Protein AF-A0A0L8IA08-F1 (afdb_monomer_lite)

Organism: Octopus bimaculoides (NCBI:txid37653)

Sequence (81 aa):
LAQTNLQSMTAILCMRRLGWLGEVRRMDDHRIAKQLLYGELAQGKRPRGRPKLRYKDTCKTSLSKCEVDVCTWEGRAEDRT

Radius of gyration: 15.73 Å; chains: 1; bounding box: 40×46×36 Å

Secondary structure (DSSP, 8-state):
-----PPPHHHHHHHHHHHHHHHHHHS-TTSHHHHHHH---SS-PPPSSS----HHHHHHHHHHHTT--TTTHHHHHH---

pLDDT: mean 83.71, std 11.71, range [44.31, 95.94]

Foldseek 3Di:
DDDDPDDDPLLVVLVVLLVVVLVLLQDDCVDPSVCQLPPDPPDDDDDPDDDDDRSVNVNVVSCVVVVHDPVCSSVVSNDPD

Structure (mmCIF, N/CA/C/O backbone):
data_AF-A0A0L8IA08-F1
#
_entry.id   AF-A0A0L8IA08-F1
#
loop_
_atom_site.group_PDB
_atom_site.id
_atom_site.type_symbol
_atom_site.label_atom_id
_atom_site.label_alt_id
_atom_site.label_comp_id
_atom_site.label_asym_id
_atom_site.label_entity_id
_atom_site.label_seq_id
_atom_site.pdbx_PDB_ins_code
_atom_site.Cartn_x
_atom_site.Cartn_y
_atom_site.Cartn_z
_atom_site.occupancy
_atom_site.B_iso_or_equiv
_atom_site.auth_seq_id
_atom_site.auth_comp_id
_atom_site.auth_asym_id
_atom_site.auth_atom_id
_atom_site.pdbx_PDB_model_num
ATOM 1 N N . LEU A 1 1 ? 22.516 27.944 -2.932 1.00 44.31 1 LEU A N 1
ATOM 2 C CA . LEU A 1 1 ? 22.539 26.701 -2.127 1.00 44.31 1 LEU A CA 1
ATOM 3 C C . LEU A 1 1 ? 22.316 25.541 -3.084 1.00 44.31 1 LEU A C 1
ATOM 5 O O . LEU A 1 1 ? 21.249 25.473 -3.678 1.00 44.31 1 LEU A O 1
ATOM 9 N N . ALA A 1 2 ? 23.342 24.725 -3.330 1.00 52.22 2 ALA A N 1
ATOM 10 C CA . ALA A 1 2 ? 23.238 23.595 -4.248 1.00 52.22 2 ALA A CA 1
ATOM 11 C C . ALA A 1 2 ? 22.246 22.574 -3.674 1.00 52.22 2 ALA A C 1
ATOM 13 O O . ALA A 1 2 ? 22.470 22.044 -2.586 1.00 52.22 2 ALA A O 1
ATOM 14 N N . GLN A 1 3 ? 21.134 22.339 -4.372 1.00 57.56 3 GLN A N 1
ATOM 15 C CA . GLN A 1 3 ? 20.253 21.223 -4.051 1.00 57.56 3 GLN A CA 1
ATOM 16 C C . GLN A 1 3 ? 21.034 19.945 -4.352 1.00 57.56 3 GLN A C 1
ATOM 18 O O . GLN A 1 3 ? 21.426 19.695 -5.491 1.00 57.56 3 GLN A O 1
ATOM 23 N N . THR A 1 4 ? 21.335 19.169 -3.314 1.00 59.25 4 THR A N 1
ATOM 24 C CA . THR A 1 4 ? 21.889 17.831 -3.488 1.00 59.25 4 THR A CA 1
ATOM 25 C C . THR A 1 4 ? 20.863 17.003 -4.259 1.00 59.25 4 THR A C 1
ATOM 27 O O . THR A 1 4 ? 19.677 17.027 -3.942 1.00 59.25 4 THR A O 1
ATOM 30 N N . ASN A 1 5 ? 21.300 16.280 -5.291 1.00 67.38 5 ASN A N 1
ATOM 31 C CA . ASN A 1 5 ? 20.435 15.490 -6.180 1.00 67.38 5 ASN A CA 1
ATOM 32 C C . ASN A 1 5 ? 19.933 14.189 -5.503 1.00 67.38 5 ASN A C 1
ATOM 34 O O . ASN A 1 5 ? 19.874 13.122 -6.110 1.00 67.38 5 ASN A O 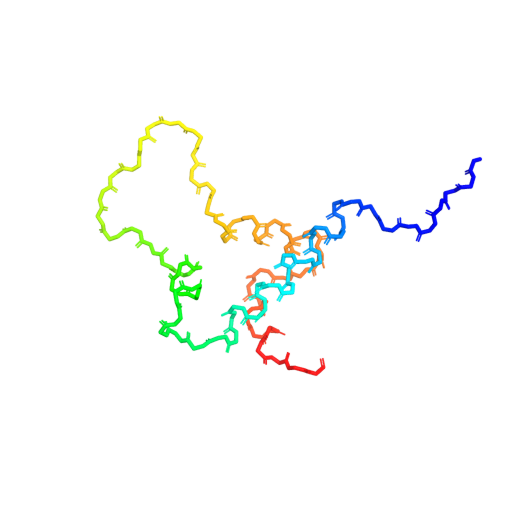1
ATOM 38 N N . LEU A 1 6 ? 19.677 14.250 -4.193 1.00 73.38 6 LEU A N 1
ATOM 39 C CA . LEU A 1 6 ? 19.319 13.126 -3.340 1.00 73.38 6 LEU A CA 1
ATOM 40 C C . LEU A 1 6 ? 17.800 13.002 -3.255 1.00 73.38 6 LEU A C 1
ATOM 42 O O . LEU A 1 6 ? 17.083 13.986 -3.071 1.00 73.38 6 LEU A O 1
ATOM 46 N N . GLN A 1 7 ? 17.309 11.767 -3.336 1.00 78.31 7 GLN A N 1
ATOM 47 C CA . GLN A 1 7 ? 15.894 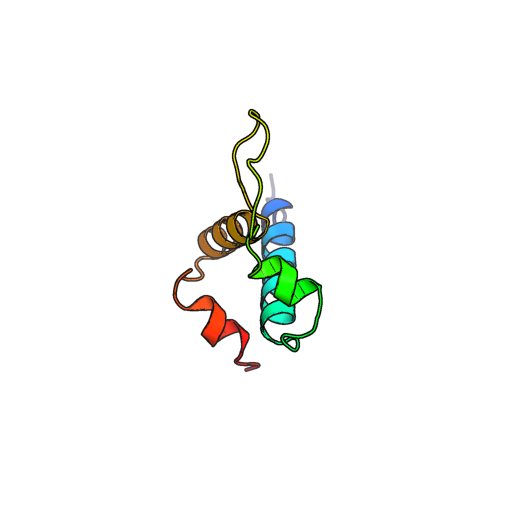11.492 -3.128 1.00 78.31 7 GLN A CA 1
ATOM 48 C C . GLN A 1 7 ? 15.478 11.872 -1.703 1.00 78.31 7 GLN A C 1
ATOM 50 O O . GLN A 1 7 ? 16.168 11.565 -0.729 1.00 78.31 7 GLN A O 1
ATOM 55 N N . SER A 1 8 ? 14.317 12.513 -1.574 1.00 86.62 8 SER A N 1
ATOM 56 C CA . SER A 1 8 ? 13.744 12.820 -0.267 1.00 86.62 8 SER A CA 1
ATOM 57 C C . SER A 1 8 ? 13.466 11.533 0.522 1.00 86.62 8 SER A C 1
ATOM 59 O O . SER A 1 8 ? 13.173 10.474 -0.042 1.00 86.62 8 SER A O 1
ATOM 61 N N . MET A 1 9 ? 13.489 11.614 1.855 1.00 88.69 9 MET A N 1
ATOM 62 C CA . MET A 1 9 ? 13.153 10.476 2.724 1.00 88.69 9 MET A CA 1
ATOM 63 C C . MET A 1 9 ? 11.779 9.873 2.384 1.00 88.69 9 MET A C 1
ATOM 65 O O . MET A 1 9 ? 11.583 8.658 2.430 1.00 88.69 9 MET A O 1
ATOM 69 N N . THR A 1 10 ? 10.817 10.717 2.007 1.00 87.06 10 THR A N 1
ATOM 70 C CA . THR A 1 10 ? 9.475 10.282 1.615 1.00 87.06 10 THR A CA 1
ATOM 71 C C . THR A 1 10 ? 9.478 9.508 0.298 1.00 87.06 10 THR A C 1
ATOM 73 O O . THR A 1 10 ? 8.725 8.538 0.194 1.00 87.06 10 THR A O 1
ATOM 76 N N . ALA A 1 11 ? 10.336 9.868 -0.662 1.00 88.19 11 ALA A N 1
ATOM 77 C CA . ALA A 1 11 ? 10.518 9.125 -1.907 1.00 88.19 11 ALA A CA 1
ATOM 78 C C . ALA A 1 11 ? 11.111 7.731 -1.645 1.00 88.19 11 ALA A C 1
ATOM 80 O O . ALA A 1 11 ? 10.542 6.734 -2.090 1.00 88.19 11 ALA A O 1
ATOM 81 N N . ILE A 1 12 ? 12.160 7.635 -0.818 1.00 91.19 12 ILE A N 1
ATOM 82 C CA . ILE A 1 12 ? 12.780 6.351 -0.438 1.00 91.19 12 ILE A CA 1
ATOM 83 C C . ILE A 1 12 ? 11.752 5.418 0.220 1.00 91.19 12 ILE A C 1
ATOM 85 O O . ILE A 1 12 ? 11.647 4.240 -0.130 1.00 91.19 12 ILE A O 1
ATOM 89 N N . LEU A 1 13 ? 10.956 5.942 1.159 1.00 90.75 13 LEU A N 1
ATOM 90 C CA . LEU A 1 13 ? 9.908 5.166 1.825 1.00 90.75 13 LEU A CA 1
ATOM 91 C C . LEU A 1 13 ? 8.805 4.713 0.860 1.00 90.75 13 LEU A C 1
ATOM 93 O O . LEU A 1 13 ? 8.282 3.612 1.029 1.00 90.75 13 LEU A O 1
ATOM 97 N N . CYS A 1 14 ? 8.434 5.530 -0.131 1.00 91.19 14 CYS A N 1
ATOM 98 C CA . CYS A 1 14 ? 7.455 5.121 -1.140 1.00 91.19 14 CYS A CA 1
ATOM 99 C C . CYS A 1 14 ? 8.004 3.986 -2.008 1.00 91.19 14 CYS A C 1
ATOM 101 O O . CYS A 1 14 ? 7.348 2.952 -2.104 1.00 91.19 14 CYS A O 1
ATOM 103 N N . MET A 1 15 ? 9.232 4.108 -2.518 1.00 90.81 15 MET A N 1
ATOM 104 C CA . MET A 1 15 ? 9.867 3.062 -3.331 1.00 90.81 15 MET A CA 1
ATOM 105 C C . MET A 1 15 ? 9.971 1.727 -2.583 1.00 90.81 15 MET A C 1
ATOM 107 O O . MET A 1 15 ? 9.605 0.682 -3.118 1.00 90.81 15 MET A O 1
ATOM 111 N N . ARG A 1 16 ? 10.389 1.748 -1.310 1.00 92.69 16 ARG A N 1
ATOM 112 C CA . ARG A 1 16 ? 10.473 0.532 -0.480 1.00 92.69 16 ARG A CA 1
ATOM 113 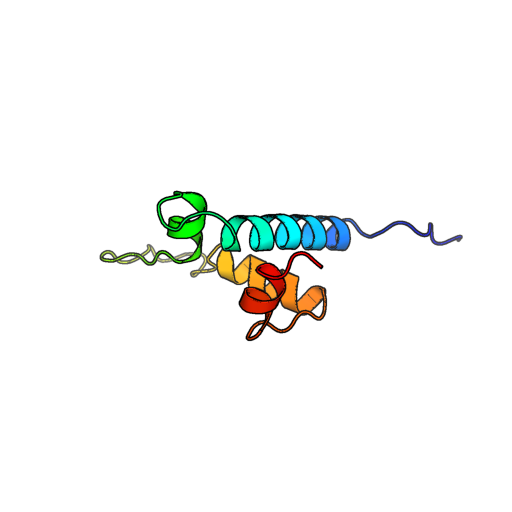C C . ARG A 1 16 ? 9.110 -0.126 -0.261 1.00 92.69 16 ARG A C 1
ATOM 115 O O . ARG A 1 16 ? 9.011 -1.350 -0.316 1.00 92.69 16 ARG A O 1
ATOM 122 N N . ARG A 1 17 ? 8.059 0.669 -0.028 1.00 92.00 17 ARG A N 1
ATOM 123 C CA . ARG A 1 17 ? 6.687 0.155 0.123 1.00 92.00 17 ARG A CA 1
ATOM 124 C C . ARG A 1 17 ? 6.173 -0.474 -1.166 1.00 92.00 17 ARG A C 1
ATOM 126 O O . ARG A 1 17 ? 5.541 -1.519 -1.088 1.00 92.00 17 ARG A O 1
ATOM 133 N N . LEU A 1 18 ? 6.451 0.130 -2.321 1.00 91.31 18 LEU A N 1
ATOM 134 C CA . LEU A 1 18 ? 6.052 -0.426 -3.616 1.00 91.31 18 LEU A CA 1
ATOM 135 C C . LEU A 1 18 ? 6.795 -1.723 -3.941 1.00 91.31 18 LEU A C 1
ATOM 137 O O . LEU A 1 18 ? 6.162 -2.682 -4.372 1.00 91.31 18 LEU A O 1
ATOM 141 N N . GLY A 1 19 ? 8.098 -1.794 -3.654 1.00 91.94 19 GLY A N 1
ATOM 142 C CA . GLY A 1 19 ? 8.874 -3.027 -3.812 1.00 91.94 19 GLY A CA 1
ATOM 143 C C . GLY A 1 19 ? 8.325 -4.174 -2.958 1.00 91.94 19 GLY A C 1
ATOM 144 O O . GLY A 1 19 ? 8.093 -5.268 -3.467 1.00 91.94 19 GLY A O 1
ATOM 145 N N . TRP A 1 20 ? 8.035 -3.906 -1.680 1.00 92.56 20 TRP A N 1
ATOM 146 C CA . TRP A 1 20 ? 7.383 -4.882 -0.799 1.00 92.56 20 TRP A CA 1
ATOM 147 C C . TRP A 1 20 ? 5.992 -5.278 -1.305 1.00 92.56 20 TRP A C 1
ATOM 149 O O . TRP A 1 20 ? 5.657 -6.457 -1.308 1.00 92.56 20 TRP A O 1
ATOM 159 N N . LEU A 1 21 ? 5.188 -4.312 -1.760 1.00 93.31 21 LEU A N 1
ATOM 160 C CA . LEU A 1 21 ? 3.829 -4.557 -2.241 1.00 93.31 21 LEU A CA 1
ATOM 161 C C . LEU A 1 21 ? 3.820 -5.467 -3.474 1.00 93.31 21 LEU A C 1
ATOM 163 O O . LEU A 1 21 ? 3.030 -6.408 -3.534 1.00 93.31 21 LEU A O 1
ATOM 167 N N . GLY A 1 22 ? 4.718 -5.211 -4.427 1.00 92.62 22 GLY A N 1
ATOM 168 C CA . GLY A 1 22 ? 4.876 -6.060 -5.602 1.00 92.62 22 GLY A CA 1
ATOM 169 C C . GLY A 1 22 ? 5.327 -7.471 -5.231 1.00 92.62 22 GLY A C 1
ATOM 170 O O . GLY A 1 22 ? 4.788 -8.445 -5.748 1.00 92.62 22 GLY A O 1
ATOM 171 N N . GLU A 1 23 ? 6.254 -7.597 -4.279 1.00 92.69 23 GLU A N 1
ATOM 172 C CA . GLU A 1 23 ? 6.689 -8.907 -3.794 1.00 92.69 23 GLU A CA 1
ATOM 173 C C . GLU A 1 23 ? 5.543 -9.683 -3.145 1.00 92.69 23 GLU A C 1
ATOM 175 O O . GLU A 1 23 ? 5.300 -10.830 -3.506 1.00 92.69 23 GLU A O 1
ATOM 180 N N . VAL A 1 24 ? 4.775 -9.049 -2.257 1.00 93.50 24 VAL A N 1
ATOM 181 C CA . VAL A 1 24 ? 3.615 -9.686 -1.617 1.00 93.50 24 VAL A CA 1
ATOM 182 C C . VAL A 1 24 ? 2.551 -10.096 -2.634 1.00 93.50 24 VAL A C 1
ATOM 184 O O . VAL A 1 24 ? 1.939 -11.147 -2.459 1.00 93.50 24 VAL A O 1
ATOM 187 N N . ARG A 1 25 ? 2.343 -9.332 -3.714 1.00 92.62 25 ARG A N 1
ATOM 188 C CA . ARG A 1 25 ? 1.413 -9.722 -4.788 1.00 92.62 25 ARG A CA 1
ATOM 189 C C . ARG A 1 25 ? 1.847 -11.006 -5.504 1.00 92.62 25 ARG A C 1
ATOM 191 O O . ARG A 1 25 ? 0.975 -11.787 -5.890 1.00 92.62 25 ARG A O 1
ATOM 198 N N . ARG A 1 26 ? 3.156 -11.226 -5.657 1.00 92.50 26 ARG A N 1
ATOM 199 C CA . ARG A 1 26 ? 3.746 -12.417 -6.296 1.00 92.50 26 ARG A CA 1
ATOM 200 C C . ARG A 1 26 ? 3.909 -13.616 -5.361 1.00 92.50 26 ARG A C 1
ATOM 202 O O . ARG A 1 26 ? 4.165 -14.713 -5.837 1.00 92.50 26 ARG A O 1
ATOM 209 N N . MET A 1 27 ? 3.782 -13.429 -4.047 1.00 95.00 27 MET A N 1
ATOM 210 C CA . MET A 1 27 ? 3.784 -14.544 -3.097 1.00 95.00 27 MET A CA 1
ATOM 211 C C . MET A 1 27 ? 2.569 -15.461 -3.307 1.00 95.00 27 MET A C 1
ATOM 213 O O . MET A 1 27 ? 1.525 -15.027 -3.798 1.00 95.00 27 MET A O 1
ATOM 217 N N . ASP A 1 28 ? 2.678 -16.715 -2.866 1.00 95.06 28 ASP A N 1
ATOM 218 C CA . ASP A 1 28 ? 1.545 -17.643 -2.838 1.00 95.06 28 ASP A CA 1
ATOM 219 C C . ASP A 1 28 ? 0.443 -17.178 -1.869 1.00 95.06 28 ASP A C 1
ATOM 221 O O . ASP A 1 28 ? 0.716 -16.577 -0.824 1.00 95.06 28 ASP A O 1
ATOM 225 N N . ASP A 1 29 ? -0.812 -17.528 -2.157 1.00 92.81 29 ASP A N 1
ATOM 226 C CA . ASP A 1 29 ? -1.983 -17.108 -1.366 1.00 92.81 29 ASP A CA 1
ATOM 227 C C . ASP A 1 29 ? -2.023 -17.686 0.055 1.00 92.81 29 ASP A C 1
ATOM 229 O O . ASP A 1 29 ? -2.674 -17.129 0.938 1.00 92.81 29 ASP A O 1
ATOM 233 N N . HIS A 1 30 ? -1.293 -18.774 0.315 1.00 94.81 30 HIS A N 1
ATOM 234 C CA . HIS A 1 30 ? -1.173 -19.348 1.657 1.00 94.81 30 HIS A CA 1
ATOM 235 C C . HIS A 1 30 ? -0.234 -18.538 2.570 1.00 94.81 30 HIS A C 1
ATOM 237 O O . HIS A 1 30 ? -0.160 -18.789 3.774 1.00 94.81 30 HIS A O 1
ATOM 243 N N . ARG A 1 31 ? 0.522 -17.576 2.023 1.00 95.94 31 ARG A N 1
ATOM 244 C CA . ARG A 1 31 ? 1.488 -16.783 2.789 1.00 95.94 31 ARG A CA 1
ATOM 245 C C . ARG A 1 31 ? 0.761 -15.732 3.619 1.00 95.94 31 ARG A C 1
ATOM 247 O O . ARG A 1 31 ? 0.033 -14.896 3.085 1.00 95.94 31 ARG A O 1
ATOM 254 N N . ILE A 1 32 ? 1.070 -15.697 4.918 1.00 93.31 32 ILE A N 1
ATOM 255 C CA . ILE A 1 32 ? 0.475 -14.770 5.899 1.00 93.31 32 ILE A CA 1
ATOM 256 C C . ILE A 1 32 ? 0.504 -13.314 5.411 1.00 93.31 32 ILE A C 1
ATOM 258 O O . ILE A 1 32 ? -0.464 -12.587 5.589 1.00 93.31 32 ILE A O 1
ATOM 262 N N . ALA A 1 33 ? 1.590 -12.877 4.765 1.00 91.44 33 ALA A N 1
ATOM 263 C CA . ALA A 1 33 ? 1.710 -11.506 4.268 1.00 91.44 33 ALA A CA 1
ATOM 264 C C . ALA A 1 33 ? 0.655 -11.161 3.201 1.00 91.44 33 ALA A C 1
ATOM 266 O O . ALA A 1 33 ? 0.046 -10.092 3.268 1.00 91.44 33 ALA A O 1
ATOM 267 N N . LYS A 1 34 ? 0.404 -12.071 2.250 1.00 92.75 34 LYS A N 1
ATOM 268 C CA . LYS A 1 34 ? -0.605 -11.888 1.200 1.00 92.75 34 LYS A CA 1
ATOM 269 C C . LYS A 1 34 ? -2.011 -11.989 1.782 1.00 92.75 34 LYS A C 1
ATOM 271 O O . LYS A 1 34 ? -2.837 -11.112 1.540 1.00 92.75 34 LYS A O 1
ATOM 276 N N . GLN A 1 35 ? -2.240 -12.962 2.662 1.00 91.62 35 GLN A N 1
ATOM 277 C CA . GLN A 1 35 ? -3.494 -13.080 3.411 1.00 91.62 35 GLN A CA 1
ATOM 278 C C . GLN A 1 35 ? -3.796 -11.830 4.239 1.00 91.62 35 GLN A C 1
ATOM 280 O O . GLN A 1 35 ? -4.937 -11.398 4.286 1.00 91.62 35 GLN A O 1
ATOM 285 N N . LEU A 1 36 ? -2.796 -11.207 4.863 1.00 88.44 36 LEU A N 1
ATOM 286 C CA . LEU A 1 36 ? -2.975 -9.986 5.647 1.00 88.44 36 LEU A CA 1
ATOM 287 C C . LEU A 1 36 ? -3.220 -8.755 4.764 1.00 88.44 36 LEU A C 1
ATOM 289 O O . LEU A 1 36 ? -3.977 -7.864 5.150 1.00 88.44 36 LEU A O 1
ATOM 293 N N . LEU A 1 37 ? -2.586 -8.690 3.589 1.00 88.81 37 LEU A N 1
ATOM 294 C CA . LEU A 1 37 ? -2.770 -7.593 2.636 1.00 88.81 37 LEU A CA 1
ATOM 295 C C . LEU A 1 37 ? -4.207 -7.545 2.091 1.00 88.81 37 LEU A C 1
ATOM 297 O O . LEU A 1 37 ? -4.778 -6.457 1.962 1.00 88.81 37 LEU A O 1
ATOM 301 N N . TYR A 1 38 ? -4.776 -8.714 1.789 1.00 87.25 38 TYR A N 1
ATOM 302 C CA . TYR A 1 38 ? -6.124 -8.868 1.230 1.00 87.25 38 TYR A CA 1
ATOM 303 C C . TYR A 1 38 ? -7.198 -9.191 2.273 1.00 87.25 38 TYR A C 1
ATOM 305 O O . TYR A 1 38 ? -8.386 -9.067 1.992 1.00 87.25 38 TYR A O 1
ATOM 313 N N . GLY A 1 39 ? -6.788 -9.574 3.477 1.00 85.56 39 GLY A N 1
ATOM 314 C CA . GLY A 1 39 ? -7.669 -10.040 4.533 1.00 85.56 39 GLY A CA 1
ATOM 315 C C . GLY A 1 39 ? -8.537 -8.937 5.119 1.00 85.56 39 GLY A C 1
ATOM 316 O O . GLY A 1 39 ? -8.107 -7.803 5.361 1.00 85.56 39 GLY A O 1
ATOM 317 N N . GLU A 1 40 ? -9.778 -9.306 5.413 1.00 80.19 40 GLU A N 1
ATOM 318 C CA . GLU A 1 40 ? -10.730 -8.481 6.142 1.00 80.19 40 GLU A CA 1
ATOM 319 C C . GLU A 1 40 ? -11.136 -9.177 7.445 1.00 80.19 40 GLU A C 1
ATOM 321 O O . GLU A 1 40 ? -11.052 -10.397 7.572 1.00 80.19 40 GLU A O 1
ATOM 326 N N . LEU A 1 41 ? -11.562 -8.402 8.446 1.00 76.81 41 LEU A N 1
ATOM 327 C CA . LEU A 1 41 ? -12.105 -8.982 9.675 1.00 76.81 41 LEU A CA 1
ATOM 328 C C . LEU A 1 41 ? -13.450 -9.635 9.356 1.00 76.81 41 LEU A C 1
ATOM 330 O O . LEU A 1 41 ? -14.387 -8.929 8.991 1.00 76.81 41 LEU A O 1
ATOM 334 N N . ALA A 1 42 ? -13.546 -10.953 9.537 1.00 78.81 42 ALA A N 1
ATOM 335 C CA . ALA A 1 42 ? -14.795 -11.689 9.348 1.00 78.81 42 ALA A CA 1
ATOM 336 C C . ALA A 1 42 ? -15.877 -11.258 10.356 1.00 78.81 42 ALA A C 1
ATOM 338 O O . ALA A 1 42 ? -17.053 -11.175 10.016 1.00 78.81 42 ALA A O 1
ATOM 339 N N . GLN A 1 43 ? -15.480 -10.967 11.598 1.00 82.62 43 GLN A N 1
ATOM 340 C CA . GLN A 1 43 ? -16.364 -10.538 12.681 1.00 82.62 43 GLN A CA 1
ATOM 341 C C . GLN A 1 43 ? -15.640 -9.552 13.612 1.00 82.62 43 GLN A C 1
ATOM 343 O O . GLN A 1 43 ? -14.410 -9.518 13.676 1.00 82.62 43 GLN A O 1
ATOM 348 N N . GLY A 1 44 ? -16.416 -8.756 14.352 1.00 71.38 44 GLY A N 1
ATOM 349 C CA . GLY A 1 44 ? -15.910 -7.814 15.353 1.00 71.38 44 GLY A CA 1
ATOM 350 C C . GLY A 1 44 ? -15.921 -6.350 14.904 1.00 71.38 44 GLY A C 1
ATOM 351 O O . GLY A 1 44 ? -15.654 -6.002 13.753 1.00 71.38 44 GLY A O 1
ATOM 352 N N . LYS A 1 45 ? -16.235 -5.456 15.847 1.00 70.69 45 LYS A N 1
ATOM 353 C CA . LYS A 1 45 ? -16.248 -4.003 15.638 1.00 70.69 45 LYS A CA 1
ATOM 354 C C . LYS A 1 45 ? -14.943 -3.421 16.172 1.00 70.69 45 LYS A C 1
ATOM 356 O O . LYS A 1 45 ? -14.606 -3.621 17.334 1.00 70.69 45 LYS A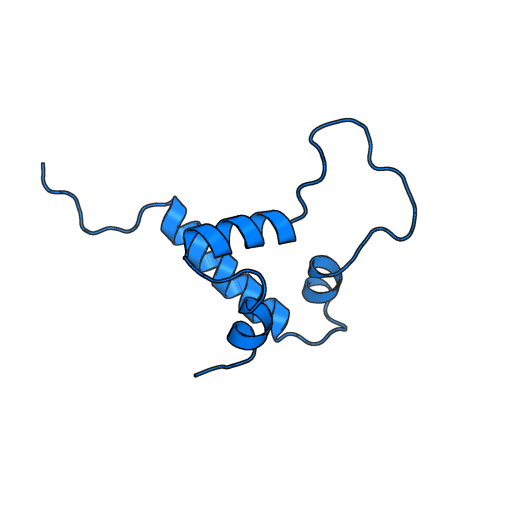 O 1
ATOM 361 N N . ARG A 1 46 ? -14.199 -2.694 15.335 1.00 70.44 46 ARG A N 1
ATOM 362 C CA . ARG A 1 46 ? -12.986 -1.998 15.794 1.00 70.44 46 ARG A CA 1
ATOM 363 C C . ARG A 1 46 ? -13.364 -0.886 16.792 1.00 70.44 46 ARG A C 1
ATOM 365 O O . ARG A 1 46 ? -14.375 -0.214 16.563 1.00 70.44 46 ARG A O 1
ATOM 372 N N . PRO A 1 47 ? -12.579 -0.673 17.861 1.00 72.56 47 PRO A N 1
ATOM 373 C CA . PRO A 1 47 ? -12.850 0.371 18.848 1.00 72.56 47 PRO A CA 1
ATOM 374 C C . PRO A 1 47 ? -12.849 1.774 18.215 1.00 72.56 47 PRO A C 1
ATOM 376 O O . PRO A 1 47 ? -12.197 2.014 17.195 1.00 72.56 47 PRO A O 1
ATOM 379 N N . ARG A 1 48 ? -13.609 2.709 18.807 1.00 71.12 48 ARG A N 1
ATOM 380 C CA . ARG A 1 48 ? -13.644 4.125 18.391 1.00 71.12 48 ARG A CA 1
ATOM 381 C C . ARG A 1 48 ? -12.281 4.782 18.676 1.00 71.12 48 ARG A C 1
ATOM 383 O O . ARG A 1 48 ? -11.768 4.662 19.779 1.00 71.12 48 ARG A O 1
ATOM 390 N N . GLY A 1 49 ? -11.705 5.455 17.677 1.00 74.31 49 GLY A N 1
ATOM 391 C CA . GLY A 1 49 ? -10.343 6.016 17.679 1.00 74.31 49 GLY A CA 1
ATOM 392 C C . GLY A 1 49 ? -9.876 6.285 16.243 1.00 74.31 49 GLY A C 1
ATOM 393 O O . GLY A 1 49 ? -10.737 6.343 15.368 1.00 74.31 49 GLY A O 1
ATOM 394 N N . ARG A 1 50 ? -8.560 6.421 15.972 1.00 57.69 50 ARG A N 1
ATOM 395 C CA . ARG A 1 50 ? -8.007 6.659 14.613 1.00 57.69 50 ARG A CA 1
ATOM 396 C C . ARG A 1 50 ? -8.631 5.682 13.600 1.00 57.69 50 ARG A C 1
ATOM 398 O O . ARG A 1 50 ? -8.279 4.499 13.598 1.00 57.69 50 ARG A O 1
ATOM 405 N N . PRO A 1 51 ? -9.553 6.133 12.736 1.00 61.84 51 PRO A N 1
ATOM 406 C CA . PRO A 1 51 ? -10.278 5.223 11.870 1.00 61.84 51 PRO A CA 1
ATOM 407 C C . PRO A 1 51 ? -9.361 4.614 10.800 1.00 61.84 51 PRO A C 1
ATOM 409 O O . PRO A 1 51 ? -8.754 5.309 9.994 1.00 61.84 51 PRO A O 1
ATOM 412 N N . LYS A 1 52 ? -9.318 3.280 10.797 1.00 63.03 52 LYS A N 1
ATOM 413 C CA . LYS A 1 52 ? -9.424 2.389 9.627 1.00 63.03 52 LYS A CA 1
ATOM 414 C C . LYS A 1 52 ? -8.408 2.452 8.476 1.00 63.03 52 LYS A C 1
ATOM 416 O O . LYS A 1 52 ? -8.638 1.707 7.531 1.00 63.03 52 LYS A O 1
ATOM 421 N N . LEU A 1 53 ? -7.298 3.189 8.524 1.00 67.44 53 LEU A N 1
ATOM 422 C CA . LEU A 1 53 ? -6.271 2.998 7.486 1.00 67.44 53 LEU A CA 1
ATOM 423 C C . LEU A 1 53 ? -5.659 1.598 7.618 1.00 67.44 53 LEU A C 1
ATOM 425 O O . LEU A 1 53 ? -4.945 1.303 8.579 1.00 67.44 53 LEU A O 1
ATOM 429 N N . ARG A 1 54 ? -5.979 0.715 6.670 1.00 76.00 54 ARG A N 1
ATOM 430 C CA . ARG A 1 54 ? -5.302 -0.573 6.508 1.00 76.00 54 ARG A CA 1
ATOM 431 C C . ARG A 1 54 ? -3.903 -0.303 5.958 1.00 76.00 54 ARG A C 1
ATOM 433 O O . ARG A 1 54 ? -3.644 0.738 5.350 1.00 76.00 54 ARG A O 1
ATOM 440 N N . TYR A 1 55 ? -3.001 -1.268 6.103 1.00 79.81 55 TYR A N 1
ATOM 441 C CA . TYR A 1 55 ? -1.700 -1.173 5.442 1.00 79.81 55 TYR A CA 1
ATOM 442 C C . TYR A 1 55 ? -1.862 -0.987 3.918 1.00 79.81 55 TYR A C 1
ATOM 444 O O . TYR A 1 55 ? -1.213 -0.123 3.333 1.00 79.81 55 TYR A O 1
ATOM 452 N N . LYS A 1 56 ? -2.851 -1.667 3.311 1.00 83.38 56 LYS A N 1
ATOM 453 C CA . LYS A 1 56 ? -3.265 -1.470 1.909 1.00 83.38 56 LYS A CA 1
ATOM 454 C C . LYS A 1 56 ? -3.558 -0.004 1.561 1.00 83.38 56 LYS A C 1
ATOM 456 O O . LYS A 1 56 ? -3.197 0.437 0.477 1.00 83.38 56 LYS A O 1
ATOM 461 N N . ASP A 1 57 ? -4.158 0.776 2.459 1.00 86.06 57 ASP A N 1
ATOM 462 C CA . ASP A 1 57 ? -4.459 2.190 2.189 1.00 86.06 57 ASP A CA 1
ATOM 463 C C . ASP A 1 57 ? -3.192 3.057 2.204 1.00 86.06 57 ASP A C 1
ATOM 465 O O . ASP A 1 57 ? -3.060 3.979 1.401 1.00 86.06 57 ASP A O 1
ATOM 469 N N . THR A 1 58 ? -2.208 2.703 3.039 1.00 87.12 58 THR A N 1
ATOM 470 C CA . THR A 1 58 ? -0.872 3.326 2.994 1.00 87.12 58 THR A CA 1
ATOM 471 C C . THR A 1 58 ? -0.178 3.021 1.665 1.00 87.12 58 THR A C 1
ATOM 473 O O . THR A 1 58 ? 0.430 3.908 1.067 1.00 87.12 58 THR A O 1
ATOM 476 N N . CYS A 1 59 ? -0.315 1.790 1.166 1.00 88.50 59 CYS A N 1
ATOM 477 C CA . CYS A 1 59 ? 0.177 1.400 -0.152 1.00 88.50 59 CYS A CA 1
ATOM 478 C C . CYS A 1 59 ? -0.514 2.173 -1.281 1.00 88.50 59 CYS A C 1
ATOM 480 O O . CYS A 1 59 ? 0.184 2.666 -2.158 1.00 88.50 59 CYS A O 1
ATOM 482 N N . LYS A 1 60 ? -1.839 2.379 -1.227 1.00 89.69 60 LYS A N 1
ATOM 483 C CA . LYS A 1 60 ? -2.564 3.228 -2.194 1.00 89.69 60 LYS A CA 1
ATOM 484 C C . LYS A 1 60 ? -2.020 4.653 -2.228 1.00 89.69 60 LYS A C 1
ATOM 486 O O . LYS A 1 60 ? -1.781 5.185 -3.302 1.00 89.69 60 LYS A O 1
ATOM 491 N N . THR A 1 61 ? -1.756 5.253 -1.066 1.00 90.31 61 THR A N 1
ATOM 492 C CA . THR A 1 61 ? -1.125 6.582 -1.014 1.00 90.31 61 THR A CA 1
ATOM 493 C C . THR A 1 61 ? 0.268 6.579 -1.648 1.00 90.31 61 THR A C 1
ATOM 495 O O . THR A 1 61 ? 0.623 7.530 -2.339 1.00 90.31 61 THR A O 1
ATOM 498 N N . SER A 1 62 ? 1.069 5.533 -1.425 1.00 91.56 62 SER A N 1
ATOM 499 C CA . SER A 1 62 ? 2.380 5.396 -2.072 1.00 91.56 62 SER A CA 1
ATOM 500 C C . SER A 1 62 ? 2.275 5.183 -3.584 1.00 91.56 62 SER A C 1
ATOM 502 O O . SER A 1 62 ? 3.065 5.779 -4.304 1.00 91.56 62 SER A O 1
ATOM 504 N N . LEU A 1 63 ? 1.291 4.418 -4.062 1.00 92.31 63 LEU A N 1
ATOM 505 C CA . LEU A 1 63 ? 1.007 4.246 -5.491 1.00 92.31 63 LEU A CA 1
ATOM 506 C C . LEU A 1 63 ? 0.677 5.592 -6.144 1.00 92.31 63 LEU A C 1
ATOM 508 O O . LEU A 1 63 ? 1.341 5.975 -7.102 1.00 92.31 63 LEU A O 1
ATOM 512 N N . SER A 1 64 ? -0.243 6.365 -5.556 1.00 91.44 64 SER A N 1
ATOM 513 C CA . SER A 1 64 ? -0.601 7.696 -6.065 1.00 91.44 64 SER A CA 1
ATOM 514 C C . SER A 1 64 ? 0.586 8.664 -6.086 1.00 91.44 64 SER A C 1
ATOM 516 O O . SER A 1 64 ? 0.739 9.418 -7.037 1.00 91.44 64 SER A O 1
ATOM 518 N N . LYS A 1 65 ? 1.451 8.637 -5.062 1.00 90.00 65 LYS A N 1
ATOM 519 C CA . LYS A 1 65 ? 2.660 9.483 -5.003 1.00 90.00 65 LYS A CA 1
ATOM 520 C C . LYS A 1 65 ? 3.723 9.115 -6.034 1.00 90.00 65 LYS A C 1
ATO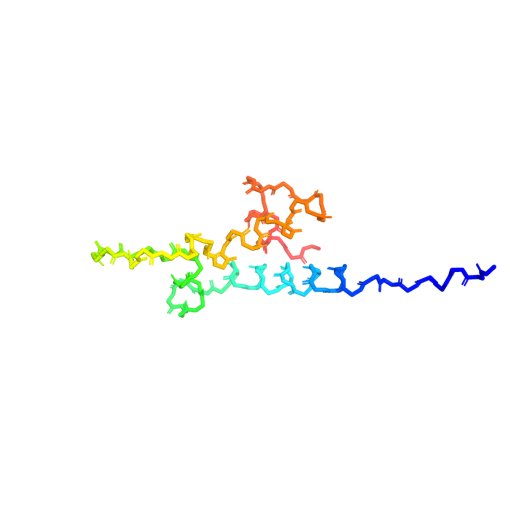M 522 O O . LYS A 1 65 ? 4.556 9.954 -6.350 1.00 90.00 65 LYS A O 1
ATOM 527 N N . CYS A 1 66 ? 3.724 7.871 -6.494 1.00 88.25 66 CYS A N 1
ATOM 528 C CA . CYS A 1 66 ? 4.637 7.374 -7.515 1.00 88.25 66 CYS A CA 1
ATOM 529 C C . CYS A 1 66 ? 3.980 7.317 -8.901 1.00 88.25 66 CYS A C 1
ATOM 531 O O . CYS A 1 66 ? 4.525 6.658 -9.779 1.00 88.25 66 CYS A O 1
ATOM 533 N N . GLU A 1 67 ? 2.816 7.954 -9.080 1.00 89.75 67 GLU A N 1
ATOM 534 C CA . GLU A 1 67 ? 2.083 7.999 -10.355 1.00 89.75 67 GLU A CA 1
ATOM 535 C C . GLU A 1 67 ? 1.749 6.601 -10.913 1.00 89.75 67 GLU A C 1
ATOM 537 O O . GLU A 1 67 ? 1.628 6.384 -12.118 1.00 89.75 67 GLU A O 1
ATOM 542 N N . VAL A 1 68 ? 1.577 5.623 -10.019 1.00 89.88 68 VAL A N 1
ATOM 543 C CA . VAL A 1 68 ? 1.117 4.278 -10.365 1.00 89.88 68 VAL A CA 1
ATOM 544 C C . VAL A 1 68 ? -0.386 4.210 -10.147 1.00 89.88 68 VAL A C 1
ATOM 546 O O . VAL A 1 68 ? -0.883 4.480 -9.050 1.00 89.88 68 VAL A O 1
ATOM 549 N N . ASP A 1 69 ? -1.112 3.815 -11.188 1.00 92.19 69 ASP A N 1
ATOM 550 C CA . ASP A 1 69 ? -2.554 3.644 -11.103 1.00 92.19 69 ASP A CA 1
ATOM 551 C C . ASP A 1 69 ? -2.949 2.519 -10.123 1.00 92.19 69 ASP A C 1
ATOM 553 O O . ASP A 1 69 ? -2.413 1.409 -10.126 1.00 92.19 69 ASP A O 1
ATOM 557 N N . VAL A 1 70 ? -3.920 2.830 -9.265 1.00 89.88 70 VAL A N 1
ATOM 558 C CA . VAL A 1 70 ? -4.381 1.966 -8.169 1.00 89.88 70 VAL A CA 1
ATOM 559 C C . VAL A 1 70 ? -5.279 0.832 -8.677 1.00 89.88 70 VAL A C 1
ATOM 561 O O . VAL A 1 70 ? -5.456 -0.162 -7.972 1.00 89.88 70 VAL A O 1
ATOM 564 N N . CYS A 1 71 ? -5.835 0.943 -9.881 1.00 90.00 71 CYS A N 1
ATOM 565 C CA . CYS A 1 71 ? -6.637 -0.120 -10.484 1.00 90.00 71 CYS A CA 1
ATOM 566 C C . CYS A 1 71 ? -5.773 -1.159 -11.213 1.00 90.00 71 CYS A C 1
ATOM 568 O O . CYS A 1 71 ? -6.130 -2.333 -11.230 1.00 90.00 71 CYS A O 1
ATOM 570 N N . THR A 1 72 ? -4.624 -0.759 -11.760 1.00 91.38 72 THR A N 1
ATOM 571 C CA . THR A 1 72 ? -3.776 -1.615 -12.611 1.00 91.38 72 THR A CA 1
ATOM 572 C C . THR A 1 72 ? -2.483 -2.105 -11.953 1.00 91.38 72 THR A C 1
ATOM 574 O O . THR A 1 72 ? -1.798 -2.954 -12.526 1.00 91.38 72 THR A O 1
ATOM 577 N N . TRP A 1 73 ? -2.129 -1.632 -10.749 1.00 91.38 73 TRP A N 1
ATOM 578 C CA . TRP A 1 73 ? -0.856 -2.002 -10.107 1.00 91.38 73 TRP A CA 1
ATOM 579 C C . TRP A 1 73 ? -0.686 -3.507 -9.866 1.00 91.38 73 TRP A C 1
ATOM 581 O O . TRP A 1 73 ? 0.444 -3.980 -9.878 1.00 91.38 73 TRP A O 1
ATOM 591 N N . GLU A 1 74 ? -1.769 -4.258 -9.639 1.00 91.69 74 GLU A N 1
ATOM 592 C CA . GLU A 1 74 ? -1.679 -5.697 -9.360 1.00 91.69 74 GLU A CA 1
ATOM 593 C C . GLU A 1 74 ? -1.188 -6.480 -10.575 1.00 91.69 74 GLU A C 1
ATOM 595 O O . GLU A 1 74 ? -0.316 -7.329 -10.419 1.00 91.69 74 GLU A O 1
ATOM 600 N N . GLY A 1 75 ? -1.686 -6.148 -11.771 1.00 90.81 75 GLY A N 1
ATOM 601 C CA . GLY A 1 75 ? -1.190 -6.728 -13.021 1.00 90.81 75 GLY A CA 1
ATOM 602 C C . GLY A 1 75 ? 0.249 -6.299 -13.298 1.00 90.81 75 GLY A C 1
ATOM 603 O O . GLY A 1 75 ? 1.110 -7.133 -13.552 1.00 90.81 75 GLY A O 1
ATOM 604 N N . ARG A 1 76 ? 0.556 -5.006 -13.112 1.00 89.19 76 ARG A N 1
ATOM 605 C CA . ARG A 1 76 ? 1.927 -4.482 -13.272 1.00 89.19 76 ARG A CA 1
ATOM 606 C C . ARG A 1 76 ? 2.938 -5.089 -12.295 1.00 89.19 76 ARG A C 1
ATOM 608 O O . ARG A 1 76 ? 4.129 -5.060 -12.568 1.00 89.19 76 ARG A O 1
ATOM 615 N N . ALA A 1 77 ? 2.489 -5.561 -11.135 1.00 89.88 77 ALA A N 1
ATOM 616 C CA . ALA A 1 77 ? 3.340 -6.192 -10.131 1.00 89.88 77 ALA A CA 1
ATOM 617 C C . ALA A 1 77 ? 3.621 -7.674 -10.423 1.00 89.88 77 ALA A C 1
ATOM 619 O O . ALA A 1 77 ? 4.567 -8.231 -9.858 1.00 89.88 77 ALA A O 1
ATOM 620 N N . GLU A 1 78 ? 2.787 -8.310 -11.242 1.00 87.38 78 GLU A N 1
ATOM 621 C CA . GLU A 1 78 ? 2.927 -9.706 -11.655 1.00 87.38 78 GLU A CA 1
ATOM 622 C C . GLU A 1 78 ? 3.991 -9.845 -12.753 1.00 87.38 78 GLU A C 1
ATOM 624 O O . GLU A 1 78 ? 4.816 -10.759 -12.693 1.00 87.38 78 GLU A O 1
ATOM 629 N N . ASP A 1 79 ? 4.051 -8.870 -13.663 1.00 82.38 79 ASP A N 1
ATOM 630 C CA . ASP A 1 79 ? 5.090 -8.774 -14.687 1.00 82.38 79 ASP A CA 1
ATOM 631 C C . ASP A 1 79 ? 6.459 -8.407 -14.091 1.00 82.38 79 ASP A C 1
ATOM 633 O O . ASP A 1 79 ? 6.612 -7.462 -13.313 1.00 82.38 79 ASP A O 1
ATOM 637 N N . ARG A 1 80 ? 7.482 -9.183 -14.466 1.00 66.50 80 ARG A N 1
ATOM 638 C CA . ARG A 1 80 ? 8.866 -9.066 -13.970 1.00 66.50 80 ARG A CA 1
ATOM 639 C C . ARG A 1 80 ? 9.827 -8.385 -14.955 1.00 66.50 80 ARG A C 1
ATOM 641 O O . ARG A 1 80 ? 11.033 -8.453 -14.729 1.00 66.50 80 ARG A O 1
ATOM 648 N N . THR A 1 81 ? 9.295 -7.819 -16.040 1.00 57.50 81 THR A N 1
ATOM 649 C CA . THR A 1 81 ? 10.054 -7.144 -17.109 1.00 57.50 81 THR A CA 1
ATOM 650 C C . THR A 1 81 ? 10.855 -5.952 -16.618 1.00 57.50 81 THR A C 1
ATOM 652 O O . THR A 1 81 ? 10.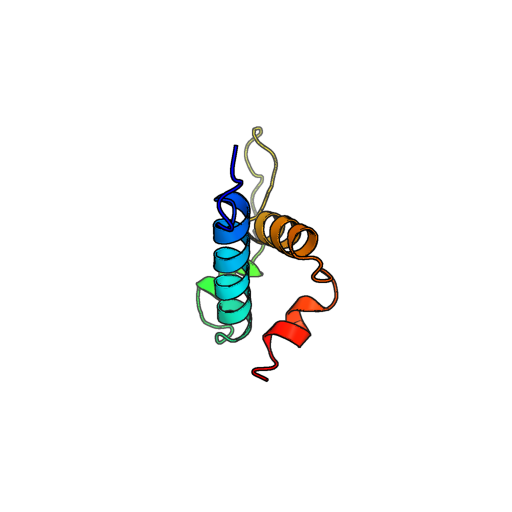312 -5.166 -15.809 1.00 57.50 81 THR A O 1
#